Protein AF-A0A1X9MAF7-F1 (afdb_monomer)

pLDDT: mean 87.59, std 14.52, range [44.78, 97.5]

Mean predicted aligned error: 6.05 Å

Radius of gyration: 15.48 Å; Cα contacts (8 Å, |Δi|>4): 25; chains: 1; bounding box: 28×16×46 Å

Foldseek 3Di:
DVVLVVLVVVLVVLVVVLVVCVVPDPCPDPVNVVSVVVNVVSVVVNVVVVVVVVVVVVVVVD

Nearest PDB structures (foldseek):
  3aai-assembly1_B  TM=8.428E-01  e=1.796E+00  Thermus thermophilus HB8
  7tzb-assembly1_B  TM=8.472E-01  e=2.059E+00  Homo sapiens
  5nfd-assembly2_B  TM=8.955E-01  e=2.899E+00  Homo sapiens
  5wkq-assembly1_A  TM=5.653E-01  e=9.270E+00  Shigella flexneri
  5m48-assembly1_A-2  TM=4.931E-01  e=8.657E+00  Saccharomyces cerevisiae S288C

Sequence (62 aa):
MDQKRQLIQDIERYRNLLNEKSKTTSLISKEMLEYSHKLDQLLNEYDYLVSRNKWHKEKTNI

Secondary structure (DSSP, 8-state):
-HHHHHHHHHHHHHHHHHHHHTTTS-TTSHHHHHHHHHHHHHHHHHHHHHHHHHHHHHHTT-

Solvent-accessible surface area (backbone atoms only — not comparable to full-atom values): 3526 Å² total; per-residue (Å²): 121,62,69,64,56,50,46,52,53,53,41,53,49,46,53,51,49,50,61,60,44,54,75,81,40,62,71,87,35,70,70,44,44,53,50,50,54,51,40,52,51,44,51,53,52,48,52,50,54,53,51,53,52,51,57,52,55,62,63,71,73,109

InterPro domains:
  IPR018540 Aspartyl-phosphate phosphatase Spo0E-like [PF09388] (7-46)
  IPR036638 Helix-loop-helix DNA-binding domain superfamily [G3DSA:4.10.280.10] (3-61)
  IPR037208 Aspartyl-phosphate phosphatase Spo0E-like superfamily [SSF140500] (4-54)

Structure (mmCIF, N/CA/C/O backbone):
data_AF-A0A1X9MAF7-F1
#
_entry.id   AF-A0A1X9MAF7-F1
#
loop_
_atom_site.group_PDB
_atom_site.id
_atom_site.type_symbol
_atom_site.label_atom_id
_atom_site.label_alt_id
_atom_site.label_comp_id
_atom_site.label_asym_id
_atom_site.label_entity_id
_atom_site.label_seq_id
_atom_site.pdbx_PDB_ins_code
_atom_site.Cartn_x
_atom_site.Cartn_y
_atom_site.Cartn_z
_atom_site.occupancy
_atom_site.B_iso_or_equiv
_atom_site.auth_seq_id
_atom_site.auth_comp_id
_atom_site.auth_asym_id
_atom_site.auth_atom_id
_atom_site.pdbx_PDB_model_num
ATOM 1 N N . MET A 1 1 ? 17.012 -3.311 -13.111 1.00 56.44 1 MET A N 1
ATOM 2 C CA . MET A 1 1 ? 15.734 -4.066 -13.158 1.00 56.44 1 MET A CA 1
ATOM 3 C C . MET A 1 1 ? 15.110 -4.198 -11.766 1.00 56.44 1 MET A C 1
ATOM 5 O O . MET A 1 1 ? 13.900 -4.361 -11.670 1.00 56.44 1 MET A O 1
ATOM 9 N N . ASP A 1 2 ? 15.901 -4.052 -10.701 1.00 81.75 2 ASP A N 1
ATOM 10 C CA . ASP A 1 2 ? 15.500 -4.347 -9.319 1.00 81.75 2 ASP A CA 1
ATOM 11 C C . ASP A 1 2 ? 14.529 -3.335 -8.701 1.00 81.75 2 ASP A C 1
ATOM 13 O O . ASP A 1 2 ? 13.591 -3.738 -8.022 1.00 81.75 2 ASP A O 1
ATOM 17 N N . GLN A 1 3 ? 14.653 -2.041 -9.019 1.00 86.06 3 GLN A N 1
ATOM 18 C CA . GLN A 1 3 ? 13.783 -1.004 -8.442 1.00 86.06 3 GLN A CA 1
ATOM 19 C C . GLN A 1 3 ? 12.302 -1.179 -8.819 1.00 86.06 3 GLN A C 1
ATOM 21 O O . GLN A 1 3 ? 11.428 -1.062 -7.968 1.00 86.06 3 GLN A O 1
ATOM 26 N N . LYS A 1 4 ? 11.999 -1.524 -10.081 1.00 90.06 4 LYS A N 1
ATOM 27 C CA . LYS A 1 4 ? 10.613 -1.775 -10.519 1.00 90.06 4 LYS A CA 1
ATOM 28 C C . LYS A 1 4 ? 10.011 -2.980 -9.795 1.00 90.06 4 LYS A C 1
ATOM 30 O O . LYS A 1 4 ? 8.849 -2.949 -9.404 1.00 90.06 4 LYS A O 1
ATOM 35 N N . ARG A 1 5 ? 10.796 -4.050 -9.647 1.00 92.38 5 ARG A N 1
ATOM 36 C CA . ARG A 1 5 ? 10.361 -5.273 -8.967 1.00 92.38 5 ARG A CA 1
ATOM 37 C C . ARG A 1 5 ? 10.101 -5.006 -7.486 1.00 92.38 5 ARG A C 1
ATOM 39 O O . ARG A 1 5 ? 9.075 -5.446 -6.980 1.00 92.38 5 ARG A O 1
ATOM 46 N N . GLN A 1 6 ? 10.988 -4.253 -6.840 1.00 93.62 6 GLN A N 1
ATOM 47 C CA . GLN A 1 6 ? 10.834 -3.849 -5.448 1.00 93.62 6 GLN A CA 1
ATOM 48 C C . GLN A 1 6 ? 9.569 -3.003 -5.244 1.00 93.62 6 GLN A C 1
ATOM 50 O O . GLN A 1 6 ? 8.770 -3.313 -4.368 1.00 93.62 6 GLN A O 1
ATOM 55 N N . LEU A 1 7 ? 9.322 -2.018 -6.117 1.00 94.62 7 LEU A N 1
ATOM 56 C CA . LEU A 1 7 ? 8.102 -1.202 -6.082 1.00 94.62 7 LEU A CA 1
ATOM 57 C C . LEU A 1 7 ? 6.830 -2.049 -6.170 1.00 94.62 7 LEU A C 1
ATOM 59 O O . LEU A 1 7 ? 5.913 -1.847 -5.383 1.00 94.62 7 LEU A O 1
ATOM 63 N N . ILE A 1 8 ? 6.781 -3.026 -7.082 1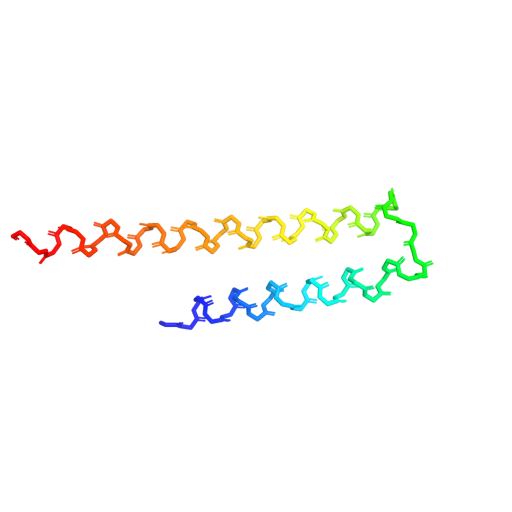.00 95.75 8 ILE A N 1
ATOM 64 C CA . ILE A 1 8 ? 5.626 -3.932 -7.200 1.00 95.75 8 ILE A CA 1
ATOM 65 C C . ILE A 1 8 ? 5.424 -4.731 -5.906 1.00 95.75 8 ILE A C 1
ATOM 67 O O . ILE A 1 8 ? 4.301 -4.816 -5.415 1.00 95.75 8 ILE A O 1
ATOM 71 N N . GLN A 1 9 ? 6.497 -5.278 -5.330 1.00 96.75 9 GLN A N 1
ATOM 72 C CA . GLN A 1 9 ? 6.415 -6.032 -4.077 1.00 96.75 9 GLN A CA 1
ATOM 73 C C . GLN A 1 9 ? 5.916 -5.167 -2.916 1.00 96.75 9 GLN A C 1
ATOM 75 O O . GLN A 1 9 ? 5.089 -5.615 -2.122 1.00 96.75 9 GLN A O 1
ATOM 80 N N . ASP A 1 10 ? 6.381 -3.921 -2.823 1.00 96.62 10 ASP A N 1
ATOM 81 C CA . ASP A 1 10 ? 5.931 -2.996 -1.788 1.00 96.62 10 ASP A CA 1
ATOM 82 C C . ASP A 1 10 ? 4.464 -2.580 -1.996 1.00 96.62 10 ASP A C 1
ATOM 84 O O . ASP A 1 10 ? 3.704 -2.559 -1.027 1.00 96.62 10 ASP A O 1
ATOM 88 N N . ILE A 1 11 ? 4.029 -2.340 -3.240 1.00 97.12 11 ILE A N 1
ATOM 89 C CA . ILE A 1 11 ? 2.619 -2.073 -3.581 1.00 97.12 11 ILE A CA 1
ATOM 90 C C . ILE A 1 11 ? 1.731 -3.240 -3.139 1.00 97.12 11 ILE A C 1
ATOM 92 O O . ILE A 1 11 ? 0.735 -3.033 -2.444 1.00 97.12 11 ILE A O 1
ATOM 96 N N . GLU A 1 12 ? 2.092 -4.475 -3.495 1.00 97.50 12 GLU A N 1
ATOM 97 C CA . GLU A 1 12 ? 1.325 -5.663 -3.110 1.00 97.50 12 GLU A CA 1
ATOM 98 C C . GLU A 1 12 ? 1.296 -5.855 -1.592 1.00 97.50 12 GLU A C 1
ATOM 100 O O . GLU A 1 12 ? 0.238 -6.150 -1.028 1.00 97.50 12 GLU A O 1
ATOM 105 N N . ARG A 1 13 ? 2.424 -5.620 -0.909 1.00 96.56 13 ARG A N 1
ATOM 106 C CA . ARG A 1 13 ? 2.495 -5.685 0.553 1.00 96.56 13 ARG A CA 1
ATOM 107 C C . ARG A 1 13 ? 1.524 -4.702 1.198 1.00 96.56 13 ARG A C 1
ATOM 109 O O . ARG A 1 13 ? 0.747 -5.113 2.057 1.00 96.56 13 ARG A O 1
ATOM 116 N N . TYR A 1 14 ? 1.541 -3.430 0.795 1.00 95.94 14 TYR A N 1
ATOM 117 C CA . TYR A 1 14 ? 0.655 -2.412 1.369 1.00 95.94 14 TYR A CA 1
ATOM 118 C C . TYR A 1 14 ? -0.814 -2.640 1.011 1.00 95.94 14 TYR A C 1
ATOM 120 O O . TYR A 1 14 ? -1.676 -2.448 1.868 1.00 95.94 14 TYR A O 1
ATOM 128 N N . ARG A 1 15 ? -1.113 -3.130 -0.199 1.00 96.31 15 ARG A N 1
ATOM 129 C CA . ARG A 1 15 ? -2.478 -3.515 -0.584 1.00 96.31 15 ARG A CA 1
ATOM 130 C C . ARG A 1 15 ? -3.019 -4.626 0.315 1.00 96.31 15 ARG A C 1
ATOM 132 O O . ARG A 1 15 ? -4.143 -4.534 0.802 1.00 96.31 15 ARG A O 1
ATOM 139 N N . ASN A 1 16 ? -2.216 -5.660 0.560 1.00 96.31 16 ASN 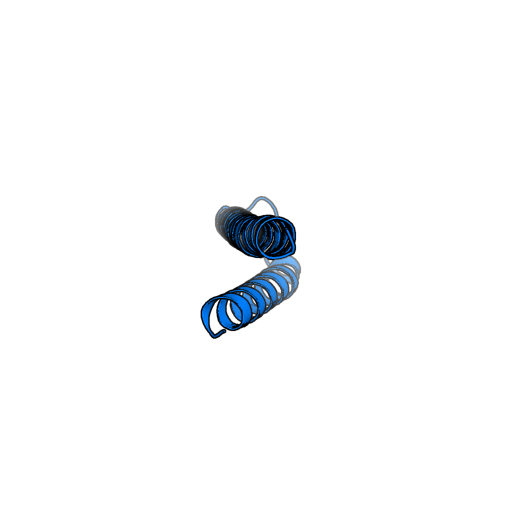A N 1
ATOM 140 C CA . ASN A 1 16 ? -2.601 -6.760 1.442 1.00 96.31 16 ASN A CA 1
AT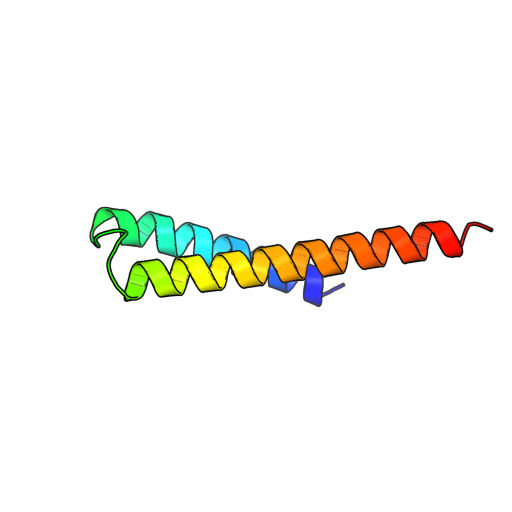OM 141 C C . ASN A 1 16 ? -2.740 -6.290 2.892 1.00 96.31 16 ASN A 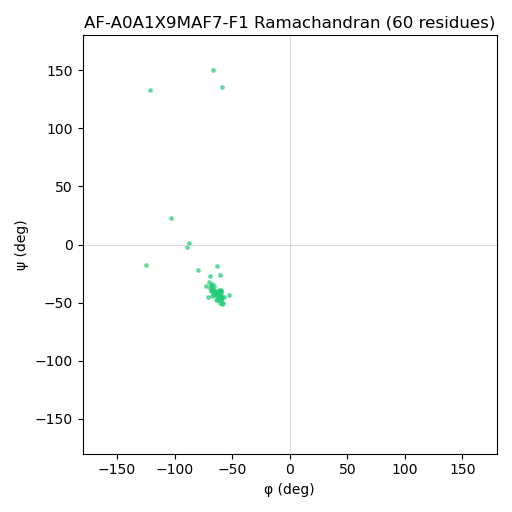C 1
ATOM 143 O O . ASN A 1 16 ? -3.707 -6.646 3.556 1.00 96.31 16 ASN A O 1
ATOM 147 N N . LEU A 1 17 ? -1.825 -5.442 3.363 1.00 94.88 17 LEU A N 1
ATOM 148 C CA . LEU A 1 17 ? -1.879 -4.872 4.705 1.00 94.88 17 LEU A CA 1
ATOM 149 C C . LEU A 1 17 ? -3.169 -4.067 4.934 1.00 94.88 17 LEU A C 1
ATOM 151 O O . LEU A 1 17 ? -3.844 -4.285 5.934 1.00 94.88 17 LEU A O 1
ATOM 155 N N . LEU A 1 18 ? -3.540 -3.188 3.995 1.00 94.62 18 LEU A N 1
ATOM 156 C CA . LEU A 1 18 ? -4.798 -2.433 4.028 1.00 94.62 18 LEU A CA 1
ATOM 157 C C . LEU A 1 18 ? -6.018 -3.357 4.020 1.00 94.62 18 LEU A C 1
ATOM 159 O O . LEU A 1 18 ? -6.948 -3.165 4.803 1.00 94.62 18 LEU A O 1
ATOM 163 N N . ASN A 1 19 ? -6.011 -4.384 3.171 1.00 95.62 19 ASN A N 1
ATOM 164 C CA . ASN A 1 19 ? -7.108 -5.346 3.109 1.00 95.62 19 ASN A CA 1
ATOM 165 C C . ASN A 1 19 ? -7.266 -6.129 4.415 1.00 95.62 19 ASN A C 1
ATOM 167 O O . ASN A 1 19 ? -8.388 -6.319 4.870 1.00 95.62 19 ASN A O 1
ATOM 171 N N . GLU A 1 20 ? -6.173 -6.555 5.046 1.00 96.31 20 GLU A N 1
ATOM 172 C CA . GLU A 1 20 ? -6.246 -7.264 6.325 1.00 96.31 20 GLU A CA 1
ATOM 173 C C . GLU A 1 20 ? -6.652 -6.330 7.467 1.00 96.31 20 GLU A C 1
ATOM 175 O O . GLU A 1 20 ? -7.553 -6.651 8.240 1.00 96.31 20 GLU A O 1
ATOM 180 N N . LYS A 1 21 ? -6.054 -5.138 7.543 1.00 95.00 21 LYS A N 1
ATOM 181 C CA . LYS A 1 21 ? -6.336 -4.163 8.603 1.00 95.00 21 LYS A CA 1
ATOM 182 C C . LYS A 1 21 ? -7.743 -3.585 8.511 1.00 95.00 21 LYS A C 1
ATOM 184 O O . LYS A 1 21 ? -8.361 -3.369 9.547 1.00 95.00 21 LYS A O 1
ATOM 189 N N . SER A 1 22 ? -8.295 -3.397 7.312 1.00 95.38 22 SER A N 1
ATOM 190 C CA . SER A 1 22 ? -9.661 -2.875 7.141 1.00 95.38 22 SER A CA 1
ATOM 191 C C . SER A 1 22 ? -10.749 -3.783 7.724 1.00 95.38 22 SER A C 1
ATOM 193 O O . SER A 1 22 ? -11.843 -3.305 8.013 1.00 95.38 22 SER A O 1
ATOM 195 N N . LYS A 1 23 ? -10.452 -5.069 7.966 1.00 96.31 23 LYS A N 1
ATOM 196 C CA . LYS A 1 23 ? -11.376 -6.004 8.628 1.00 96.31 23 LYS A CA 1
ATOM 197 C C . LYS A 1 23 ? -11.586 -5.684 10.108 1.00 96.31 23 LYS A C 1
ATOM 199 O O . LYS A 1 23 ? -12.617 -6.045 10.665 1.00 96.31 23 LYS A O 1
ATOM 204 N N . THR A 1 24 ? -10.607 -5.051 10.751 1.00 96.00 24 THR A N 1
ATOM 205 C CA . THR A 1 24 ? -10.598 -4.815 12.206 1.00 96.00 24 THR A CA 1
ATOM 206 C C . THR A 1 24 ? -10.432 -3.348 12.585 1.00 96.00 24 THR A C 1
ATOM 208 O O . THR A 1 24 ? -10.725 -2.969 13.715 1.00 96.00 24 THR A O 1
ATOM 211 N N . THR A 1 25 ? -9.958 -2.520 11.658 1.00 95.12 25 THR A N 1
ATOM 212 C CA . THR A 1 25 ? -9.607 -1.120 11.879 1.00 95.12 25 THR A CA 1
ATOM 213 C C . THR A 1 25 ? -10.430 -0.237 10.948 1.00 95.12 25 THR A C 1
ATOM 215 O O . THR A 1 25 ? -10.520 -0.484 9.747 1.00 95.12 25 THR A O 1
ATOM 218 N N . SER A 1 26 ? -11.017 0.828 11.498 1.00 95.56 26 SER A N 1
ATOM 219 C CA . SER A 1 26 ? -11.790 1.793 10.714 1.00 95.56 26 SER A CA 1
ATOM 220 C C . SER A 1 26 ? -10.942 2.429 9.608 1.00 95.56 26 SER A C 1
ATOM 222 O O . SER A 1 26 ? -9.817 2.871 9.861 1.00 95.56 26 SER A O 1
ATOM 224 N N . LEU A 1 27 ? -11.503 2.537 8.400 1.00 93.50 27 LEU A N 1
ATOM 225 C CA . LEU A 1 27 ? -10.834 3.126 7.231 1.00 93.50 27 LEU A CA 1
ATOM 226 C C . LEU A 1 27 ? -10.443 4.595 7.435 1.00 93.50 27 LEU A C 1
ATOM 228 O O . LEU A 1 27 ? -9.483 5.059 6.832 1.00 93.50 27 LEU A O 1
ATOM 232 N N . ILE A 1 28 ? -11.159 5.312 8.303 1.00 94.88 28 ILE A N 1
ATOM 233 C CA . ILE A 1 28 ? -10.857 6.711 8.637 1.00 94.88 28 ILE A CA 1
ATOM 234 C C . ILE A 1 28 ? -9.849 6.848 9.787 1.00 94.88 28 ILE A C 1
ATOM 236 O O . ILE A 1 28 ? -9.549 7.960 10.218 1.00 94.88 28 ILE A O 1
ATOM 240 N N . SER A 1 29 ? -9.350 5.735 10.335 1.00 96.69 29 SER A N 1
ATOM 241 C CA . SER A 1 29 ? -8.307 5.7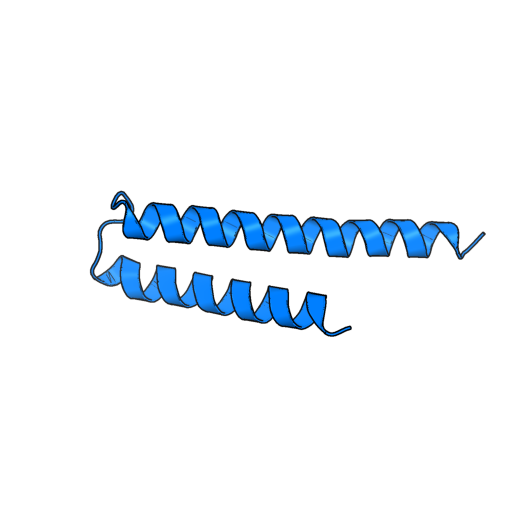92 11.357 1.00 96.69 29 SER A CA 1
ATOM 242 C C . SER A 1 29 ? -7.007 6.333 10.772 1.00 96.69 29 SER A C 1
ATOM 244 O O . SER A 1 29 ? -6.686 6.116 9.603 1.00 96.69 29 SER A O 1
ATOM 246 N N . LYS A 1 30 ? -6.219 6.994 11.623 1.00 96.12 30 LYS A N 1
ATOM 247 C CA . LYS A 1 30 ? -4.908 7.529 11.247 1.00 96.12 30 LYS A CA 1
ATOM 248 C C . LYS A 1 30 ? -4.008 6.462 10.609 1.00 96.12 30 LYS A C 1
ATOM 250 O O . LYS A 1 30 ? -3.410 6.728 9.577 1.00 96.12 30 LYS A O 1
ATOM 255 N N . GLU A 1 31 ? -3.974 5.256 11.178 1.00 93.88 31 GLU A N 1
ATOM 256 C CA . GLU A 1 31 ? -3.188 4.128 10.654 1.00 93.88 31 GLU A CA 1
ATOM 257 C C . GLU A 1 31 ? -3.611 3.752 9.221 1.00 93.88 31 GLU A C 1
ATOM 259 O O . GLU A 1 31 ? -2.769 3.604 8.338 1.00 93.88 31 GLU A O 1
ATOM 264 N N . MET A 1 32 ? -4.919 3.652 8.959 1.00 96.06 32 MET A N 1
ATOM 265 C CA . MET A 1 32 ? -5.428 3.295 7.630 1.00 96.06 32 MET A CA 1
ATOM 266 C C . MET A 1 32 ? -5.190 4.398 6.596 1.00 96.06 32 MET A C 1
ATOM 268 O O . MET A 1 32 ? -4.832 4.101 5.456 1.00 96.06 32 MET A O 1
ATOM 272 N N . LEU A 1 33 ? -5.319 5.665 6.997 1.00 96.38 33 LEU A N 1
ATOM 273 C CA . LEU A 1 33 ? -4.995 6.807 6.142 1.00 96.38 33 LEU A CA 1
ATOM 274 C C . LEU A 1 33 ? -3.500 6.845 5.798 1.00 96.38 33 LEU A C 1
ATOM 276 O O . LEU A 1 33 ? -3.145 7.057 4.641 1.00 96.38 33 LEU A O 1
ATOM 280 N N . GLU A 1 34 ? -2.619 6.574 6.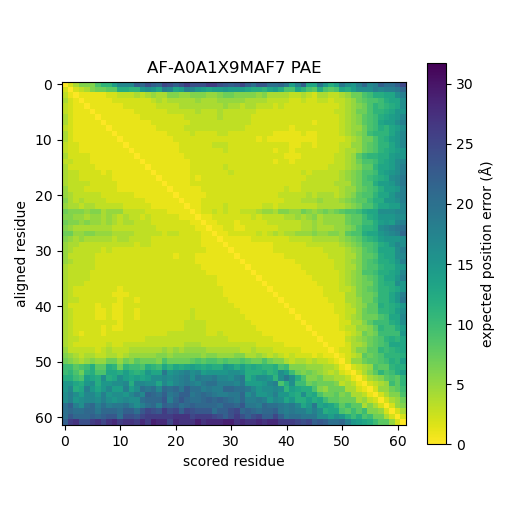763 1.00 96.12 34 GLU A N 1
ATOM 281 C CA . GLU A 1 34 ? -1.172 6.487 6.529 1.00 96.12 34 GLU A CA 1
ATOM 282 C C . GLU A 1 34 ? -0.821 5.377 5.530 1.00 96.12 34 GLU A C 1
ATOM 284 O O . GLU A 1 34 ? -0.025 5.596 4.613 1.00 96.12 34 GLU A O 1
ATOM 289 N N . TYR A 1 35 ? -1.446 4.203 5.648 1.00 94.81 35 TYR A N 1
ATOM 290 C CA . TYR A 1 35 ? -1.260 3.125 4.679 1.00 94.81 35 TYR A CA 1
ATOM 291 C C . TYR A 1 35 ? -1.802 3.471 3.292 1.00 94.81 35 TYR A C 1
ATOM 293 O O . TYR A 1 35 ? -1.134 3.170 2.302 1.00 94.81 35 TYR A O 1
ATOM 301 N N . SER A 1 36 ? -2.959 4.133 3.209 1.00 95.38 36 SER A N 1
ATOM 302 C CA . SER A 1 36 ? -3.516 4.611 1.938 1.00 95.38 36 SER A CA 1
ATOM 303 C C . SER A 1 36 ? -2.566 5.596 1.260 1.00 95.38 36 SER A C 1
ATOM 305 O O . SER A 1 36 ? -2.188 5.394 0.110 1.00 95.38 36 SER A O 1
ATOM 307 N N . HIS A 1 37 ? -2.090 6.607 1.992 1.00 96.69 37 HIS A N 1
ATOM 308 C CA . HIS A 1 37 ? -1.135 7.581 1.467 1.00 96.69 37 HIS A CA 1
ATOM 309 C C . HIS A 1 37 ? 0.168 6.927 1.010 1.00 96.69 37 HIS A C 1
ATOM 311 O O . HIS A 1 37 ? 0.725 7.303 -0.023 1.00 96.69 37 HIS A O 1
ATOM 317 N N . LYS A 1 38 ? 0.662 5.933 1.754 1.00 96.62 38 LYS A N 1
ATOM 318 C CA . LYS A 1 38 ? 1.878 5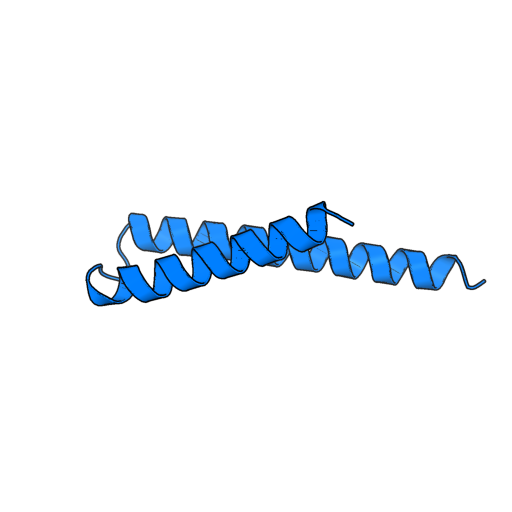.220 1.367 1.00 96.62 38 LYS A CA 1
ATOM 319 C C . LYS A 1 38 ? 1.678 4.397 0.096 1.00 96.62 38 LYS A C 1
ATOM 321 O O . LYS A 1 38 ? 2.575 4.370 -0.745 1.00 96.62 38 LYS A O 1
ATOM 326 N N . LEU A 1 39 ? 0.521 3.754 -0.060 1.00 96.06 39 LEU A N 1
ATOM 327 C CA . LEU A 1 39 ? 0.179 3.015 -1.272 1.00 96.06 39 LEU A CA 1
ATOM 328 C C . LEU A 1 39 ? 0.092 3.950 -2.487 1.00 96.06 39 LEU A C 1
ATOM 330 O O . LEU A 1 39 ? 0.697 3.649 -3.515 1.00 96.06 39 LEU A O 1
ATOM 334 N N . ASP A 1 40 ? -0.559 5.107 -2.347 1.00 96.94 40 ASP A N 1
ATOM 335 C CA . ASP A 1 40 ? -0.644 6.116 -3.411 1.00 96.94 40 ASP A CA 1
ATOM 336 C C . ASP A 1 40 ? 0.741 6.619 -3.835 1.00 96.94 40 ASP A C 1
ATOM 338 O O . ASP A 1 40 ? 1.028 6.754 -5.024 1.00 96.94 40 ASP A O 1
ATOM 342 N N . GLN A 1 41 ? 1.644 6.858 -2.879 1.00 96.75 41 GLN A N 1
ATOM 343 C CA . GLN A 1 41 ? 3.027 7.240 -3.182 1.00 96.75 41 GLN A CA 1
ATOM 344 C C . GLN A 1 41 ? 3.748 6.182 -4.025 1.00 96.75 41 GLN A C 1
ATOM 346 O O . GLN A 1 41 ? 4.406 6.528 -5.006 1.00 96.75 41 GLN A O 1
ATOM 351 N N . LEU A 1 42 ? 3.615 4.903 -3.666 1.00 96.31 42 LEU A N 1
ATOM 352 C CA . LEU A 1 42 ? 4.267 3.806 -4.383 1.00 96.31 42 LEU A CA 1
ATOM 353 C C . LEU A 1 42 ? 3.697 3.626 -5.797 1.00 96.31 42 LEU A C 1
ATOM 355 O O . LEU A 1 42 ? 4.457 3.390 -6.736 1.00 96.31 42 LEU A O 1
ATOM 359 N N . LEU A 1 43 ? 2.378 3.770 -5.961 1.00 94.94 43 LEU A N 1
ATOM 360 C CA . LEU A 1 43 ? 1.719 3.732 -7.269 1.00 94.94 43 LEU A CA 1
ATOM 361 C C . LEU A 1 43 ? 2.207 4.871 -8.169 1.00 94.94 43 LEU A C 1
ATOM 363 O O . LEU A 1 43 ? 2.605 4.626 -9.306 1.00 94.94 43 LEU A O 1
ATOM 367 N N . ASN A 1 44 ? 2.280 6.091 -7.633 1.00 94.50 44 ASN A N 1
ATOM 368 C CA . ASN A 1 44 ? 2.799 7.246 -8.363 1.00 94.50 44 ASN A CA 1
ATOM 369 C C . ASN A 1 44 ? 4.272 7.066 -8.770 1.00 94.50 44 ASN A C 1
ATOM 371 O O . ASN A 1 44 ? 4.653 7.400 -9.893 1.00 94.50 44 ASN A O 1
ATOM 375 N N . GLU A 1 45 ? 5.114 6.515 -7.889 1.00 93.81 45 GLU A N 1
ATOM 376 C CA . GLU A 1 45 ? 6.519 6.233 -8.211 1.00 93.81 45 GLU A CA 1
ATOM 377 C C . GLU A 1 45 ? 6.645 5.167 -9.312 1.00 93.81 45 GLU A C 1
ATOM 379 O O . GLU A 1 45 ? 7.454 5.304 -10.237 1.00 93.81 45 GLU A O 1
ATOM 384 N N . TYR A 1 46 ? 5.809 4.127 -9.257 1.00 93.81 46 TYR A N 1
ATOM 385 C CA . TYR A 1 46 ? 5.746 3.107 -10.296 1.00 93.81 46 TYR A CA 1
ATOM 386 C C . TYR A 1 46 ? 5.318 3.694 -11.647 1.00 93.81 46 TYR A C 1
ATOM 388 O O . TYR A 1 46 ? 5.984 3.449 -12.659 1.00 93.81 46 TYR A O 1
ATOM 396 N N . ASP A 1 47 ? 4.262 4.505 -11.668 1.00 92.19 47 ASP A N 1
ATOM 397 C CA . ASP A 1 47 ? 3.761 5.151 -12.881 1.00 92.19 47 ASP A CA 1
ATOM 398 C C . ASP A 1 47 ? 4.794 6.098 -13.488 1.00 92.19 47 ASP A C 1
ATOM 400 O O . ASP A 1 47 ? 5.006 6.087 -14.707 1.00 92.19 47 ASP A O 1
ATOM 404 N N . TYR A 1 48 ? 5.511 6.854 -12.655 1.00 91.38 48 TYR A N 1
ATOM 405 C CA . TYR A 1 48 ? 6.632 7.678 -13.095 1.00 91.38 48 TYR A CA 1
ATOM 406 C C . TYR A 1 48 ? 7.735 6.832 -13.745 1.00 91.38 48 TYR A C 1
ATOM 408 O O . TYR A 1 48 ? 8.203 7.144 -14.844 1.00 91.38 48 TYR A O 1
ATOM 416 N N . LEU A 1 49 ? 8.125 5.721 -13.116 1.00 88.56 49 LEU A N 1
ATOM 417 C CA . LEU A 1 49 ? 9.173 4.836 -13.624 1.00 88.56 49 LEU A CA 1
ATOM 418 C C . LEU A 1 49 ? 8.770 4.157 -14.943 1.00 88.56 49 LEU A C 1
ATOM 420 O O . LEU A 1 49 ? 9.589 4.021 -15.857 1.00 88.56 49 LEU A O 1
ATOM 424 N N . VAL A 1 50 ? 7.509 3.744 -15.077 1.00 87.06 50 VAL A N 1
ATOM 425 C CA . VAL A 1 50 ? 6.973 3.173 -16.321 1.00 87.06 50 VAL A CA 1
ATOM 426 C C . VAL A 1 50 ? 6.905 4.228 -17.424 1.00 87.06 50 VAL A C 1
ATOM 428 O O . VAL A 1 50 ? 7.333 3.958 -18.548 1.00 87.06 50 VAL A O 1
ATOM 431 N N . SER A 1 51 ? 6.425 5.431 -17.111 1.00 85.62 51 SER A N 1
ATOM 432 C CA . SER A 1 51 ? 6.289 6.531 -18.072 1.00 85.62 51 SER A CA 1
ATOM 433 C C . SER A 1 51 ? 7.646 7.025 -18.570 1.00 85.62 51 SER A C 1
ATOM 435 O O . SER A 1 51 ? 7.838 7.195 -19.774 1.00 85.62 51 SER A O 1
ATOM 437 N N . ARG A 1 52 ? 8.638 7.142 -17.679 1.00 77.75 52 ARG A N 1
ATOM 438 C CA . ARG A 1 52 ? 10.025 7.470 -18.043 1.00 77.75 52 ARG A CA 1
ATOM 439 C C . ARG A 1 52 ? 10.632 6.437 -18.996 1.00 77.75 52 ARG A C 1
ATOM 441 O O . ARG A 1 52 ? 11.318 6.802 -19.948 1.00 77.75 52 ARG A O 1
ATOM 448 N N . ASN A 1 53 ? 10.360 5.152 -18.770 1.00 67.62 53 ASN A N 1
ATOM 449 C CA . ASN A 1 53 ? 10.842 4.082 -19.645 1.00 67.62 53 ASN A CA 1
ATOM 450 C C . ASN A 1 53 ? 10.157 4.075 -21.021 1.00 67.62 53 ASN A C 1
ATOM 452 O O . ASN A 1 53 ? 10.803 3.718 -22.006 1.00 67.62 53 ASN A O 1
ATOM 456 N N . LYS A 1 54 ? 8.880 4.475 -21.113 1.00 65.50 54 LYS A N 1
ATOM 457 C CA . LYS A 1 54 ? 8.199 4.667 -22.407 1.00 65.50 54 LYS A CA 1
ATOM 458 C C . LYS A 1 54 ? 8.847 5.800 -23.207 1.00 65.50 54 LYS A C 1
ATOM 460 O O . LYS A 1 54 ? 9.229 5.581 -24.351 1.00 65.50 54 LYS A O 1
ATOM 465 N N . TRP A 1 55 ? 9.082 6.942 -22.560 1.00 60.50 55 TRP A N 1
ATOM 466 C CA . TRP A 1 55 ? 9.704 8.114 -23.185 1.00 60.50 55 TRP A CA 1
ATOM 467 C C . TRP A 1 55 ? 11.126 7.838 -23.701 1.00 60.50 55 TRP A C 1
ATOM 469 O O . TRP A 1 55 ? 11.501 8.280 -24.785 1.00 60.50 55 TRP A O 1
ATOM 479 N N . HIS A 1 56 ? 11.925 7.066 -22.955 1.00 57.75 56 HIS A N 1
ATOM 480 C CA . HIS A 1 56 ? 13.256 6.657 -23.413 1.00 57.75 56 HIS A CA 1
ATOM 481 C C . HIS A 1 56 ? 13.211 5.695 -24.607 1.00 57.75 56 HIS A C 1
ATOM 483 O O . HIS A 1 56 ? 14.033 5.841 -25.506 1.00 57.75 56 HIS A O 1
ATOM 489 N N . LYS A 1 57 ? 12.257 4.753 -24.648 1.00 58.34 57 LYS A N 1
ATOM 490 C CA . LYS A 1 57 ? 12.107 3.822 -25.779 1.00 58.34 57 LYS A CA 1
ATOM 491 C C . LYS A 1 57 ? 11.698 4.518 -27.077 1.00 58.34 57 LYS A C 1
ATOM 493 O O . LYS A 1 57 ? 12.166 4.109 -28.133 1.00 58.34 57 LYS A O 1
ATOM 498 N N . GLU A 1 58 ? 10.862 5.553 -27.007 1.00 60.00 58 GLU A N 1
ATOM 499 C CA . GLU A 1 58 ? 10.471 6.338 -28.188 1.00 60.00 58 GLU A CA 1
ATOM 500 C C . GLU A 1 58 ? 11.636 7.161 -28.757 1.00 60.00 58 GLU A C 1
ATOM 502 O O . GLU A 1 58 ? 11.754 7.279 -29.971 1.00 60.00 58 GLU A O 1
ATOM 507 N N . LYS A 1 59 ? 12.544 7.672 -27.913 1.00 56.75 59 LYS A N 1
ATOM 508 C CA . LYS A 1 59 ? 13.695 8.470 -28.375 1.00 56.75 59 LYS A CA 1
ATOM 509 C C . LYS A 1 59 ? 14.877 7.671 -28.921 1.00 56.75 5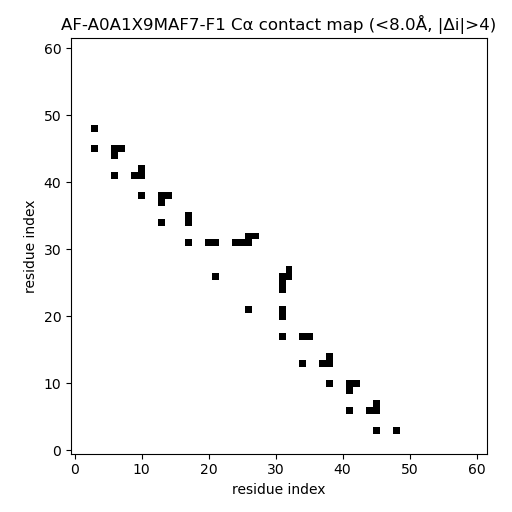9 LYS A C 1
ATOM 511 O O . LYS A 1 59 ? 15.677 8.238 -29.652 1.00 56.75 59 LYS A O 1
ATOM 516 N N . THR A 1 60 ? 15.017 6.395 -28.568 1.00 57.50 60 THR A N 1
ATOM 517 C CA . THR A 1 60 ? 16.090 5.520 -29.087 1.00 57.50 60 THR A CA 1
ATOM 518 C C . THR A 1 60 ? 15.721 4.790 -30.381 1.00 57.50 60 THR A C 1
ATOM 520 O O . THR A 1 60 ? 16.542 4.043 -30.898 1.00 57.50 60 THR A O 1
ATOM 523 N N . ASN A 1 61 ? 14.497 4.972 -30.883 1.00 50.59 61 ASN A N 1
ATOM 524 C CA . ASN A 1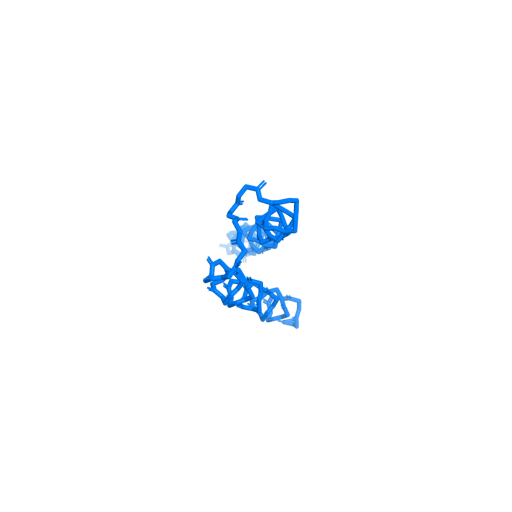 61 ? 14.010 4.398 -32.143 1.00 50.59 61 ASN A CA 1
ATOM 525 C C . ASN A 1 61 ? 13.978 5.433 -33.290 1.00 50.59 61 ASN A C 1
ATOM 527 O O . ASN A 1 61 ? 13.216 5.268 -34.242 1.00 50.59 61 ASN A O 1
ATOM 531 N N . ILE A 1 62 ? 14.781 6.499 -33.179 1.00 44.78 62 ILE A N 1
ATOM 532 C CA . ILE A 1 62 ? 14.984 7.544 -34.195 1.00 44.78 62 ILE A CA 1
ATOM 533 C C . ILE A 1 62 ? 16.461 7.563 -34.574 1.00 44.78 62 ILE A C 1
ATOM 535 O O . ILE A 1 62 ? 17.289 7.547 -33.634 1.00 44.78 62 ILE A O 1
#

Organism: NCBI:txid199441